Protein AF-A0A4W5Q4X0-F1 (afdb_monomer)

Foldseek 3Di:
DDDPVNVVVVVVVVVVVVVVVVVVVVVVVVVVVVVVVVVVVVLVVVLVVLVVLLVVLVVVLVCLCVPPPPDPVSVVVSVVSVVVSVVSVVVSQVSCVVDDVVVNCVVVVVVVVVVPDPPPPPPPDD

Structure (mmCIF, N/CA/C/O backbone):
data_AF-A0A4W5Q4X0-F1
#
_entry.id   AF-A0A4W5Q4X0-F1
#
loop_
_atom_site.group_PDB
_atom_site.id
_atom_site.type_symbol
_atom_site.label_atom_id
_atom_site.label_alt_id
_atom_site.label_comp_id
_atom_site.label_asym_id
_atom_site.label_entity_id
_atom_site.label_seq_id
_atom_site.pdbx_PDB_ins_code
_atom_site.Cartn_x
_atom_site.Cartn_y
_atom_site.Cartn_z
_atom_site.occupancy
_atom_site.B_iso_or_equiv
_atom_site.auth_seq_id
_atom_site.auth_comp_id
_atom_site.auth_asym_id
_atom_site.auth_atom_id
_atom_site.pdbx_PDB_model_num
ATOM 1 N N . MET A 1 1 ? 32.888 12.374 -56.754 1.00 53.81 1 MET A N 1
ATOM 2 C CA . MET A 1 1 ? 32.192 11.071 -56.670 1.00 53.81 1 MET A CA 1
ATOM 3 C C . MET A 1 1 ? 32.543 10.449 -55.333 1.00 53.81 1 MET A C 1
ATOM 5 O O . MET A 1 1 ? 33.706 10.505 -54.965 1.00 53.81 1 MET A O 1
ATOM 9 N N . MET A 1 2 ? 31.562 9.939 -54.591 1.00 59.50 2 MET A N 1
ATOM 10 C CA . MET A 1 2 ? 31.808 9.202 -53.347 1.00 59.50 2 MET A CA 1
ATOM 11 C C . MET A 1 2 ? 32.259 7.781 -53.719 1.00 59.50 2 MET A C 1
ATOM 13 O O . MET A 1 2 ? 31.622 7.159 -54.574 1.00 59.50 2 MET A O 1
ATOM 17 N N . ASN A 1 3 ? 33.366 7.288 -53.158 1.00 84.62 3 ASN A N 1
ATOM 18 C CA . ASN A 1 3 ? 33.915 5.988 -53.547 1.00 84.62 3 ASN A CA 1
ATOM 19 C C . ASN A 1 3 ? 33.068 4.852 -52.948 1.00 84.62 3 ASN A C 1
ATOM 21 O O . ASN A 1 3 ? 32.472 4.991 -51.882 1.00 84.62 3 ASN A O 1
ATOM 25 N N . ARG A 1 4 ? 33.009 3.695 -53.624 1.00 85.31 4 ARG A N 1
ATOM 26 C CA . ARG A 1 4 ? 32.189 2.533 -53.214 1.00 85.31 4 ARG A CA 1
ATOM 27 C C . ARG A 1 4 ? 32.439 2.092 -51.761 1.00 85.31 4 ARG A C 1
ATOM 29 O O . ARG A 1 4 ? 31.497 1.707 -51.076 1.00 85.31 4 ARG A O 1
ATOM 36 N N . GLN A 1 5 ? 33.678 2.213 -51.284 1.00 85.19 5 GLN A N 1
ATOM 37 C CA . GLN A 1 5 ? 34.053 1.928 -49.894 1.00 85.19 5 GLN A CA 1
ATOM 38 C C . GLN A 1 5 ? 33.393 2.881 -48.886 1.00 85.19 5 GLN A C 1
ATOM 40 O O . GLN A 1 5 ? 32.940 2.428 -47.837 1.00 85.19 5 GLN A O 1
ATOM 45 N N . ASP A 1 6 ? 33.267 4.170 -49.209 1.00 89.25 6 ASP A N 1
ATOM 46 C CA . ASP A 1 6 ? 32.620 5.155 -48.333 1.00 89.25 6 ASP A CA 1
ATOM 47 C C . ASP A 1 6 ? 31.119 4.870 -48.196 1.00 89.25 6 ASP A C 1
ATOM 49 O O . ASP A 1 6 ? 30.533 5.023 -47.120 1.00 89.25 6 ASP A O 1
ATOM 53 N N . LEU A 1 7 ? 30.491 4.411 -49.284 1.00 89.25 7 LEU A N 1
ATOM 54 C CA . LEU A 1 7 ? 29.088 4.005 -49.284 1.00 89.25 7 LEU A CA 1
ATOM 55 C C . LEU A 1 7 ? 28.863 2.768 -48.404 1.00 89.25 7 LEU A C 1
ATOM 57 O O . LEU A 1 7 ? 27.914 2.740 -47.620 1.00 89.25 7 LEU A O 1
ATOM 61 N N . ASP A 1 8 ? 29.734 1.764 -48.498 1.00 91.88 8 ASP A N 1
ATOM 62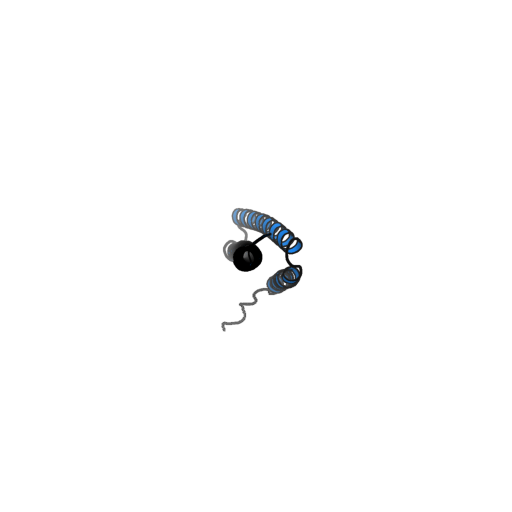 C CA . ASP A 1 8 ? 29.624 0.546 -47.690 1.00 91.88 8 ASP A CA 1
ATOM 63 C C . ASP A 1 8 ? 29.925 0.814 -46.204 1.00 91.88 8 ASP A C 1
ATOM 65 O O . ASP A 1 8 ? 29.171 0.364 -45.337 1.00 91.88 8 ASP A O 1
ATOM 69 N N . ALA A 1 9 ? 30.917 1.657 -45.895 1.00 91.06 9 ALA A N 1
ATOM 70 C CA . ALA A 1 9 ? 31.169 2.127 -44.531 1.00 91.06 9 ALA A CA 1
ATOM 71 C C . ALA A 1 9 ? 29.961 2.889 -43.952 1.00 91.06 9 ALA A C 1
ATOM 73 O O . ALA A 1 9 ? 29.595 2.708 -42.787 1.00 91.06 9 ALA A O 1
ATOM 74 N N . THR A 1 10 ? 29.294 3.707 -44.771 1.00 92.00 10 THR A N 1
ATOM 75 C CA . THR A 1 10 ? 28.079 4.432 -44.370 1.00 92.00 10 THR A CA 1
ATOM 76 C C . THR A 1 10 ? 26.918 3.474 -44.097 1.00 92.00 10 THR A C 1
ATOM 78 O O . THR A 1 10 ? 26.230 3.622 -43.087 1.00 92.00 10 THR A O 1
ATOM 81 N N . LYS A 1 11 ? 26.716 2.449 -44.936 1.00 93.62 11 LYS A N 1
ATOM 82 C CA . LYS A 1 11 ? 25.692 1.413 -44.706 1.00 93.62 11 LYS A CA 1
ATOM 83 C C . LYS A 1 11 ? 25.942 0.644 -43.411 1.00 93.62 11 LYS A C 1
ATOM 85 O O . LYS A 1 11 ? 24.998 0.423 -42.654 1.00 93.62 11 LYS A O 1
ATOM 90 N N . GLN A 1 12 ? 27.193 0.278 -43.132 1.00 94.75 12 GLN A N 1
ATOM 91 C CA . GLN A 1 12 ? 27.548 -0.433 -41.906 1.00 94.75 12 GLN A CA 1
ATOM 92 C C . GLN A 1 12 ? 27.267 0.422 -40.662 1.00 94.75 12 GLN A C 1
ATOM 94 O O . GLN A 1 12 ? 26.615 -0.053 -39.734 1.00 94.75 12 GLN A O 1
ATOM 99 N N . ARG A 1 13 ? 27.662 1.704 -40.674 1.00 95.38 13 ARG A N 1
ATOM 100 C CA . ARG A 1 13 ? 27.367 2.662 -39.589 1.00 95.38 13 ARG A CA 1
ATOM 101 C C . ARG A 1 13 ? 25.869 2.901 -39.396 1.00 95.38 13 ARG A C 1
ATOM 103 O O . ARG A 1 13 ? 25.395 3.042 -38.267 1.00 95.38 13 ARG A O 1
ATOM 110 N N . LEU A 1 14 ? 25.109 2.948 -40.489 1.00 96.06 14 LEU A N 1
ATOM 111 C CA . LEU A 1 14 ? 23.656 3.077 -40.428 1.00 96.06 14 LEU A CA 1
ATOM 112 C C . LEU A 1 14 ? 23.030 1.831 -39.793 1.00 96.06 14 LEU A C 1
ATOM 114 O O . LEU A 1 14 ? 22.158 1.958 -38.937 1.00 96.06 14 LEU A O 1
ATOM 118 N N . SER A 1 15 ? 23.490 0.640 -40.183 1.00 96.50 15 SER A N 1
ATOM 119 C CA . SER A 1 15 ? 23.023 -0.625 -39.611 1.00 96.50 15 SER A CA 1
ATOM 120 C C . SER A 1 15 ? 23.315 -0.709 -38.114 1.00 96.50 15 SER A C 1
ATOM 122 O O . SER A 1 15 ? 22.411 -1.016 -37.341 1.00 96.50 15 SER A O 1
ATOM 124 N N . SER A 1 16 ? 24.536 -0.370 -37.686 1.00 95.44 16 SER A N 1
ATOM 125 C CA . SER A 1 16 ? 24.898 -0.378 -36.264 1.00 95.44 16 SER A CA 1
ATOM 126 C C . SER A 1 16 ? 24.070 0.625 -35.463 1.00 95.44 16 SER A C 1
ATOM 128 O O . SER A 1 16 ? 23.569 0.297 -34.395 1.00 95.44 16 SER A O 1
ATOM 130 N N . THR A 1 17 ? 23.851 1.827 -36.004 1.00 96.12 17 THR A N 1
ATOM 131 C CA . THR A 1 17 ? 23.023 2.846 -35.338 1.00 96.12 17 THR A CA 1
ATOM 132 C C . THR A 1 17 ? 21.573 2.386 -35.192 1.00 96.12 17 THR A C 1
ATOM 134 O O . THR A 1 17 ? 20.979 2.568 -34.133 1.00 96.12 17 THR A O 1
ATOM 137 N N . LYS A 1 18 ? 21.005 1.752 -36.228 1.00 96.50 18 LYS A N 1
ATOM 138 C CA . LYS A 1 18 ? 19.648 1.186 -36.175 1.00 96.50 18 LYS A CA 1
ATOM 139 C C . LYS A 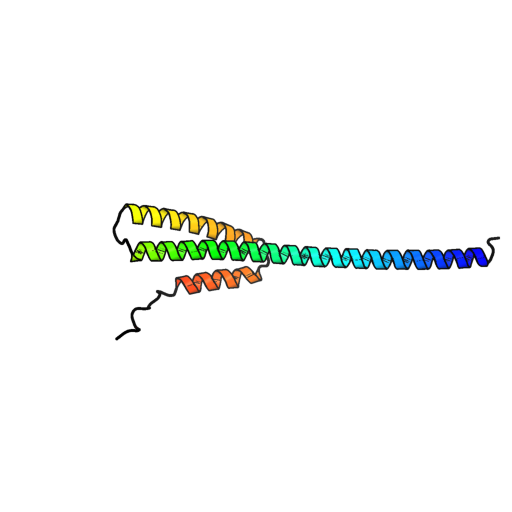1 18 ? 19.527 0.089 -35.123 1.00 96.50 18 LYS A C 1
ATOM 141 O O . LYS A 1 18 ? 18.555 0.086 -34.375 1.00 96.50 18 LYS A O 1
ATOM 146 N N . GLN A 1 19 ? 20.512 -0.802 -35.046 1.00 97.25 19 GLN A N 1
ATOM 147 C CA . GLN A 1 19 ? 20.522 -1.866 -34.049 1.00 97.25 19 GLN A CA 1
ATOM 148 C C . GLN A 1 19 ? 20.597 -1.295 -32.628 1.00 97.25 19 GLN A C 1
ATOM 150 O O . GLN A 1 19 ? 19.765 -1.632 -31.791 1.00 97.25 19 GLN A O 1
ATOM 155 N N . SER A 1 20 ? 21.523 -0.367 -32.367 1.00 96.94 20 SER A N 1
ATOM 156 C CA . SER A 1 20 ? 21.632 0.273 -31.050 1.00 96.94 20 SER A CA 1
ATOM 157 C C . SER A 1 20 ? 20.374 1.059 -30.668 1.00 96.94 20 SER A C 1
ATOM 159 O O . SER A 1 20 ? 20.022 1.122 -29.490 1.00 96.94 20 SER A O 1
ATOM 161 N N . LEU A 1 21 ? 19.681 1.657 -31.643 1.00 97.38 21 LEU A N 1
ATOM 162 C CA . LEU A 1 21 ? 18.397 2.313 -31.406 1.00 97.38 21 LEU A CA 1
ATOM 163 C C . LEU A 1 21 ? 17.322 1.294 -31.003 1.00 97.38 21 LEU A C 1
ATOM 165 O O . LEU A 1 21 ? 16.667 1.482 -29.983 1.00 97.38 21 LEU A O 1
ATOM 169 N N . GLN A 1 22 ? 17.203 0.186 -31.737 1.00 97.44 22 GLN A N 1
ATOM 170 C CA . GLN A 1 22 ? 16.248 -0.883 -31.435 1.00 97.44 22 GLN A CA 1
ATOM 171 C C . GLN A 1 22 ? 16.488 -1.505 -30.049 1.00 97.44 22 GLN A C 1
ATOM 173 O O . GLN A 1 22 ? 15.538 -1.747 -29.304 1.00 97.44 22 GLN A O 1
ATOM 178 N N . GLU A 1 23 ? 17.748 -1.736 -29.677 1.00 97.75 23 GLU A N 1
ATOM 179 C CA . GLU A 1 23 ? 18.122 -2.237 -28.348 1.00 97.75 23 GLU A CA 1
ATOM 180 C C . GLU A 1 23 ? 17.710 -1.254 -27.241 1.00 97.75 23 GLU A C 1
ATOM 182 O O . GLU A 1 23 ? 17.141 -1.659 -26.223 1.00 97.75 23 GLU A O 1
ATOM 187 N N . ARG A 1 24 ? 17.933 0.050 -27.453 1.00 97.62 24 ARG A N 1
ATOM 188 C CA . ARG A 1 24 ? 17.513 1.100 -26.514 1.00 97.62 24 ARG A CA 1
ATOM 189 C C . ARG A 1 24 ? 15.997 1.193 -26.382 1.00 97.62 24 ARG A C 1
ATOM 191 O O . ARG A 1 24 ? 15.504 1.291 -25.259 1.00 97.62 24 ARG A O 1
ATOM 198 N N . ASP A 1 25 ? 15.261 1.114 -27.484 1.00 97.62 25 ASP A N 1
ATOM 199 C CA . ASP A 1 25 ? 13.795 1.127 -27.468 1.00 97.62 25 ASP A CA 1
ATOM 200 C C . ASP A 1 25 ? 13.227 -0.098 -26.736 1.00 97.62 25 ASP A C 1
ATOM 202 O O . ASP A 1 25 ? 12.287 0.021 -25.938 1.00 97.62 25 ASP A O 1
ATOM 206 N N . GLY A 1 26 ? 13.839 -1.269 -26.937 1.00 97.94 26 GLY A N 1
ATOM 207 C CA . GLY A 1 26 ? 13.532 -2.479 -26.177 1.00 97.94 26 GLY A CA 1
ATOM 208 C C . GLY A 1 26 ? 13.781 -2.291 -24.679 1.00 97.94 26 GLY A C 1
ATOM 209 O O . GLY A 1 26 ? 12.909 -2.582 -23.859 1.00 97.94 26 GLY A O 1
ATOM 210 N N . HIS A 1 27 ? 14.929 -1.719 -24.308 1.00 97.81 27 HIS A N 1
ATOM 211 C CA . HIS A 1 27 ? 15.257 -1.444 -22.911 1.00 97.81 27 HIS A CA 1
ATOM 212 C C . HIS A 1 27 ? 14.271 -0.464 -22.256 1.00 97.81 27 HIS A C 1
ATOM 214 O O . HIS A 1 27 ? 13.769 -0.733 -21.164 1.00 97.81 27 HIS A O 1
ATOM 220 N N . LEU A 1 28 ? 13.922 0.633 -22.936 1.00 97.94 28 LEU A N 1
ATOM 221 C CA . LEU A 1 28 ? 12.929 1.597 -22.449 1.00 97.94 28 LEU A CA 1
ATOM 222 C C . LEU A 1 28 ? 11.545 0.963 -22.281 1.00 97.94 28 LEU A C 1
ATOM 224 O O . LEU A 1 28 ? 10.835 1.260 -21.316 1.00 97.94 28 LEU A O 1
ATOM 228 N N . THR A 1 29 ? 11.154 0.078 -23.197 1.00 97.81 29 THR A N 1
ATOM 229 C CA . THR A 1 29 ? 9.890 -0.663 -23.106 1.00 97.81 29 THR A CA 1
ATOM 230 C C . THR A 1 29 ? 9.873 -1.572 -21.879 1.00 97.81 29 THR A C 1
ATOM 232 O O . THR A 1 29 ? 8.902 -1.539 -21.116 1.00 97.81 29 THR A O 1
ATOM 235 N N . ASN A 1 30 ? 10.962 -2.303 -21.636 1.00 97.81 30 ASN A N 1
ATOM 236 C CA . ASN A 1 30 ? 11.111 -3.169 -20.467 1.00 97.81 30 ASN A CA 1
ATOM 237 C C . ASN A 1 30 ? 11.093 -2.363 -19.162 1.00 97.81 30 ASN A C 1
ATOM 239 O O . ASN A 1 30 ? 10.327 -2.690 -18.258 1.00 97.81 30 ASN A O 1
ATOM 243 N N . MET A 1 31 ? 11.843 -1.257 -19.081 1.00 97.88 31 MET A N 1
ATOM 244 C CA . MET A 1 31 ? 11.823 -0.369 -17.910 1.00 97.88 31 MET A CA 1
ATOM 245 C C . MET A 1 31 ? 10.416 0.155 -17.608 1.00 97.88 31 MET A C 1
ATOM 247 O O . MET A 1 31 ? 9.991 0.184 -16.455 1.00 97.88 31 MET A O 1
ATOM 251 N N . ARG A 1 32 ? 9.658 0.547 -18.640 1.00 97.38 32 ARG A N 1
ATOM 252 C CA . ARG A 1 32 ? 8.270 1.006 -18.477 1.00 97.38 32 ARG A CA 1
ATOM 253 C C . ARG A 1 32 ? 7.349 -0.099 -17.964 1.00 97.38 32 ARG A C 1
ATOM 255 O O . ARG A 1 32 ? 6.448 0.192 -17.180 1.00 97.38 32 ARG A O 1
ATOM 262 N N . GLN A 1 33 ? 7.522 -1.334 -18.433 1.00 96.88 33 GLN A N 1
ATOM 263 C CA . GLN A 1 33 ? 6.744 -2.481 -17.959 1.00 96.88 33 GLN A CA 1
ATOM 264 C C . GLN A 1 33 ? 7.063 -2.804 -16.499 1.00 96.88 33 GLN A C 1
ATOM 266 O O . GLN A 1 33 ? 6.139 -2.918 -15.696 1.00 96.88 33 GLN A O 1
ATOM 271 N N . GLU A 1 34 ? 8.347 -2.867 -16.152 1.00 97.62 34 GLU A N 1
ATOM 272 C CA . GLU A 1 34 ? 8.787 -3.160 -14.790 1.00 97.62 34 GLU A CA 1
ATOM 273 C C . GLU A 1 34 ? 8.314 -2.084 -13.810 1.00 97.62 34 GLU A C 1
ATOM 275 O O . GLU A 1 34 ? 7.725 -2.397 -12.780 1.00 97.62 34 GLU A O 1
ATOM 280 N N . HIS A 1 35 ? 8.435 -0.806 -14.175 1.00 95.75 35 HIS A N 1
ATOM 281 C CA . HIS A 1 35 ? 7.943 0.287 -13.341 1.00 95.75 35 HIS A CA 1
ATOM 282 C C . HIS A 1 35 ? 6.427 0.196 -13.091 1.00 95.75 35 HIS A C 1
ATOM 284 O O . HIS A 1 35 ? 5.959 0.434 -11.979 1.00 95.75 35 HIS A O 1
ATOM 290 N N . ARG A 1 36 ? 5.631 -0.203 -14.098 1.00 94.38 36 ARG A N 1
ATOM 291 C CA . ARG A 1 36 ? 4.189 -0.447 -13.902 1.00 94.38 36 ARG A CA 1
ATOM 292 C C . ARG A 1 36 ? 3.924 -1.607 -12.945 1.00 94.38 36 ARG A C 1
ATOM 294 O O . ARG A 1 36 ? 3.009 -1.512 -12.130 1.00 94.38 36 ARG A O 1
ATOM 301 N N . LYS A 1 37 ? 4.704 -2.683 -13.039 1.00 93.75 37 LYS A N 1
ATOM 302 C CA . LYS A 1 37 ? 4.591 -3.841 -12.147 1.00 93.75 37 LYS A CA 1
ATOM 303 C C . LYS A 1 37 ? 4.922 -3.459 -10.702 1.00 93.75 37 LYS A C 1
ATOM 305 O O . LYS A 1 37 ? 4.122 -3.731 -9.814 1.00 93.75 37 LYS A O 1
ATOM 310 N N . GLN A 1 38 ? 6.020 -2.741 -10.488 1.00 93.94 38 GLN A N 1
ATOM 311 C CA . GLN A 1 38 ? 6.420 -2.248 -9.168 1.00 93.94 38 GLN A CA 1
ATOM 312 C C . GLN A 1 38 ? 5.357 -1.334 -8.549 1.00 93.94 38 GLN A C 1
ATOM 314 O O . GLN A 1 38 ? 5.013 -1.488 -7.380 1.00 93.94 38 GLN A O 1
ATOM 319 N N . LEU A 1 39 ? 4.775 -0.420 -9.335 1.00 89.56 39 LEU A N 1
ATOM 320 C CA . LEU A 1 39 ? 3.669 0.417 -8.861 1.00 89.56 39 LEU A CA 1
ATOM 321 C C . LEU A 1 39 ? 2.467 -0.421 -8.416 1.00 89.56 39 LEU A C 1
ATOM 323 O O . LEU A 1 39 ? 1.876 -0.131 -7.376 1.00 89.56 39 LEU A O 1
ATOM 327 N N . LYS A 1 40 ? 2.120 -1.472 -9.167 1.00 87.19 40 LYS A N 1
ATOM 328 C CA . LYS A 1 40 ? 1.039 -2.386 -8.792 1.00 87.19 40 LYS A CA 1
ATOM 329 C C . LYS A 1 40 ? 1.341 -3.108 -7.476 1.00 87.19 40 LYS A C 1
ATOM 331 O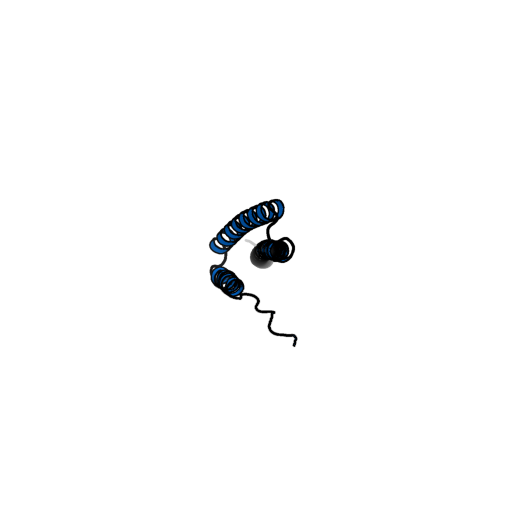 O . LYS A 1 40 ? 0.493 -3.118 -6.590 1.00 87.19 40 LYS A O 1
ATOM 336 N N . GLU A 1 41 ? 2.549 -3.642 -7.315 1.00 88.19 41 GLU A N 1
ATOM 337 C CA . GLU A 1 41 ? 2.969 -4.331 -6.088 1.00 88.19 41 GLU A CA 1
ATOM 338 C C . GLU A 1 41 ? 2.938 -3.403 -4.865 1.00 88.19 41 GLU A C 1
ATOM 340 O O . GLU A 1 41 ? 2.395 -3.770 -3.822 1.00 88.19 41 GLU A O 1
ATOM 345 N N . ILE A 1 42 ? 3.437 -2.169 -4.996 1.00 88.94 42 ILE A N 1
ATOM 346 C CA . ILE A 1 42 ? 3.401 -1.168 -3.919 1.00 88.94 42 ILE A CA 1
ATOM 347 C C . ILE A 1 42 ? 1.957 -0.859 -3.505 1.00 88.94 42 ILE A C 1
ATOM 349 O O . ILE A 1 42 ? 1.657 -0.779 -2.310 1.00 88.94 42 ILE A O 1
ATOM 353 N N . LEU A 1 43 ? 1.052 -0.692 -4.473 1.00 84.31 43 LEU A N 1
ATOM 354 C CA . LEU A 1 43 ? -0.361 -0.436 -4.193 1.00 84.31 43 LEU A CA 1
ATOM 355 C C . LEU A 1 43 ? -1.021 -1.622 -3.482 1.00 84.31 43 LEU A C 1
ATOM 357 O O . LEU A 1 43 ? -1.717 -1.422 -2.485 1.00 84.31 43 LEU A O 1
ATOM 361 N N . GLU A 1 44 ? -0.754 -2.849 -3.929 1.00 83.38 44 GLU A N 1
ATOM 362 C CA . GLU A 1 44 ? -1.252 -4.063 -3.277 1.00 83.38 44 GLU A CA 1
ATOM 363 C C . GLU A 1 44 ? -0.724 -4.202 -1.843 1.00 83.38 44 GLU A C 1
ATOM 365 O O . GLU A 1 44 ? -1.483 -4.527 -0.927 1.00 83.38 44 GLU A O 1
ATOM 370 N N . MET A 1 45 ? 0.561 -3.921 -1.609 1.00 87.19 45 MET A N 1
ATOM 371 C CA . MET A 1 45 ? 1.148 -3.939 -0.265 1.00 87.19 45 MET A CA 1
ATOM 372 C C . MET A 1 45 ? 0.508 -2.892 0.646 1.00 87.19 45 MET A C 1
ATOM 374 O O . MET A 1 45 ? 0.171 -3.197 1.791 1.00 87.19 45 MET A O 1
ATOM 378 N N . LYS A 1 46 ? 0.281 -1.678 0.137 1.00 86.50 46 LYS A N 1
ATOM 379 C CA . LYS A 1 46 ? -0.394 -0.608 0.881 1.00 86.50 46 LYS A CA 1
ATOM 380 C C . LYS A 1 46 ? -1.817 -1.009 1.275 1.00 86.50 46 LYS A C 1
ATOM 382 O O . LYS A 1 46 ? -2.223 -0.796 2.417 1.00 86.50 46 LYS A O 1
ATOM 387 N N . GLN A 1 47 ? -2.551 -1.629 0.353 1.00 83.38 47 GLN A N 1
ATOM 388 C CA . GLN A 1 47 ? -3.894 -2.136 0.6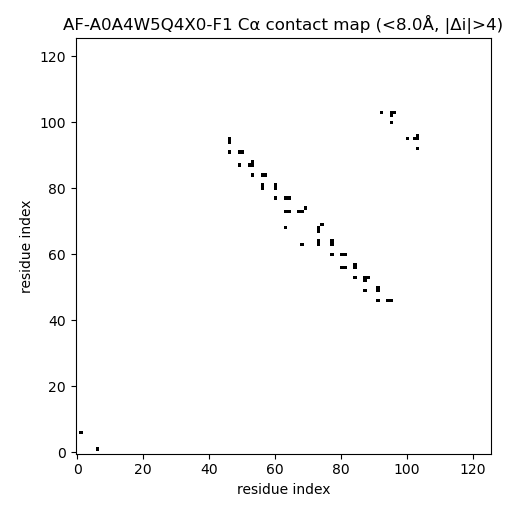14 1.00 83.38 47 GLN A CA 1
ATOM 389 C C . GLN A 1 47 ? -3.874 -3.230 1.688 1.00 83.38 47 GLN A C 1
ATOM 391 O O . GLN A 1 47 ? -4.634 -3.155 2.651 1.00 83.38 47 GLN A O 1
ATOM 396 N N . LYS A 1 48 ? -2.971 -4.212 1.572 1.00 81.31 48 LYS A N 1
ATOM 397 C CA . LYS A 1 48 ? -2.799 -5.283 2.568 1.00 81.31 48 LYS A CA 1
ATOM 398 C C . LYS A 1 48 ? -2.443 -4.740 3.952 1.00 81.31 48 LYS A C 1
ATOM 400 O O . LYS A 1 48 ? -3.004 -5.204 4.940 1.00 81.31 48 LYS A O 1
ATOM 405 N N . ALA A 1 49 ? -1.568 -3.740 4.034 1.00 85.88 49 ALA A N 1
ATOM 406 C CA . ALA A 1 49 ? -1.205 -3.109 5.301 1.00 85.88 49 ALA A CA 1
ATOM 407 C C . ALA A 1 49 ? -2.405 -2.412 5.967 1.00 85.88 49 ALA A C 1
ATOM 409 O O . ALA A 1 49 ? -2.626 -2.577 7.166 1.00 85.88 49 ALA A O 1
ATOM 410 N N . LEU A 1 50 ? -3.223 -1.688 5.193 1.00 85.81 50 LEU A N 1
ATOM 411 C CA . LEU A 1 50 ? -4.457 -1.081 5.704 1.00 85.81 50 LEU A CA 1
ATOM 412 C C . LEU A 1 50 ? -5.457 -2.128 6.198 1.00 85.81 50 LEU A C 1
ATOM 414 O O . LEU A 1 50 ? -6.060 -1.953 7.253 1.00 85.81 50 LEU A O 1
ATOM 418 N N . LEU A 1 51 ? -5.617 -3.220 5.451 1.00 84.06 51 LEU A N 1
ATOM 419 C CA . LEU A 1 51 ? -6.488 -4.331 5.829 1.00 84.06 51 LEU A CA 1
ATOM 420 C C . LEU A 1 51 ? -6.049 -4.977 7.145 1.00 84.06 51 LEU A C 1
ATOM 422 O O . LEU A 1 51 ? -6.877 -5.181 8.033 1.00 84.06 51 LEU A O 1
ATOM 426 N N . ALA A 1 52 ? -4.750 -5.239 7.295 1.00 84.50 52 ALA A N 1
ATOM 427 C CA . ALA A 1 52 ? -4.182 -5.781 8.523 1.00 84.50 52 ALA A CA 1
ATOM 428 C C . ALA A 1 52 ? -4.423 -4.843 9.716 1.00 84.50 52 ALA A C 1
ATOM 430 O O . ALA A 1 52 ? -4.886 -5.294 10.761 1.00 84.50 52 ALA A O 1
ATOM 431 N N . ALA A 1 53 ? -4.202 -3.536 9.541 1.00 85.81 53 ALA A N 1
ATOM 432 C CA . ALA A 1 53 ? -4.452 -2.547 10.586 1.00 85.81 53 ALA A CA 1
ATOM 433 C C . ALA A 1 53 ? -5.932 -2.504 11.005 1.00 85.81 53 ALA A C 1
ATOM 435 O O . ALA A 1 53 ? -6.224 -2.451 12.195 1.00 85.81 53 ALA A O 1
ATOM 436 N N . ILE A 1 54 ? -6.871 -2.565 10.052 1.00 85.19 54 ILE A N 1
ATOM 437 C CA . ILE A 1 54 ? -8.313 -2.650 10.344 1.00 85.19 54 ILE A CA 1
ATOM 438 C C . ILE A 1 54 ? -8.624 -3.929 11.132 1.00 85.19 54 ILE A C 1
ATOM 440 O O . ILE A 1 54 ? -9.280 -3.857 12.169 1.00 85.19 54 ILE A O 1
ATOM 444 N N . SER A 1 55 ? -8.113 -5.078 10.679 1.00 83.50 55 SER A N 1
ATOM 445 C CA . SER A 1 55 ? -8.337 -6.374 11.329 1.00 83.50 55 SER A CA 1
ATOM 446 C C . SER A 1 55 ? -7.798 -6.415 12.759 1.00 83.50 55 SER A C 1
ATOM 448 O O . SER A 1 55 ? -8.434 -6.987 13.639 1.00 83.50 55 SER A O 1
ATOM 450 N N . GLU A 1 56 ? -6.640 -5.804 13.011 1.00 84.44 56 GLU A N 1
ATOM 451 C CA . GLU A 1 56 ? -6.074 -5.674 14.355 1.00 84.44 56 GLU A CA 1
ATOM 452 C C . GLU A 1 56 ? -7.001 -4.852 15.265 1.00 84.44 56 GLU A C 1
ATOM 454 O O . GLU A 1 56 ? -7.236 -5.214 16.417 1.00 84.44 56 GLU A O 1
ATOM 459 N N . LYS A 1 57 ? -7.590 -3.765 14.744 1.00 86.88 57 LYS A N 1
ATOM 460 C CA . LYS A 1 57 ? -8.547 -2.948 15.504 1.00 86.88 57 LYS A CA 1
ATOM 461 C C . LYS A 1 57 ? -9.829 -3.721 15.809 1.00 86.88 57 LYS A C 1
ATOM 463 O O . LYS A 1 57 ? -10.318 -3.616 16.931 1.00 86.88 57 LYS A O 1
ATOM 468 N N . ASP A 1 58 ? -10.337 -4.519 14.870 1.00 85.06 58 ASP A N 1
ATOM 469 C CA . ASP A 1 58 ? -11.495 -5.392 15.109 1.00 85.06 58 ASP A CA 1
ATOM 470 C C . ASP A 1 58 ? -11.200 -6.455 16.182 1.00 85.06 58 ASP A C 1
ATOM 472 O O . ASP A 1 58 ? -12.007 -6.641 17.094 1.00 85.06 58 ASP A O 1
ATOM 476 N N . ALA A 1 59 ? -10.020 -7.084 16.147 1.00 85.75 59 ALA A N 1
ATOM 477 C CA . ALA A 1 59 ? -9.597 -8.039 17.173 1.00 85.75 59 ALA A CA 1
ATOM 478 C C . ALA A 1 59 ? -9.496 -7.388 18.565 1.00 85.75 59 ALA A C 1
ATOM 480 O O . ALA A 1 59 ? -9.975 -7.952 19.550 1.00 85.75 59 ALA A O 1
ATOM 481 N N . ASN A 1 60 ? -8.938 -6.176 18.648 1.00 88.69 60 ASN A N 1
ATOM 482 C CA . ASN A 1 60 ? -8.828 -5.437 19.908 1.00 88.69 60 ASN A CA 1
ATOM 483 C C . ASN A 1 60 ? -10.199 -5.030 20.460 1.00 88.69 60 ASN A C 1
ATOM 485 O O . ASN A 1 60 ? -10.430 -5.144 21.662 1.00 88.69 60 ASN A O 1
ATOM 489 N N . ILE A 1 61 ? -11.121 -4.586 19.596 1.00 88.00 61 ILE A N 1
ATOM 490 C CA . ILE A 1 61 ? -12.504 -4.285 19.991 1.00 88.00 61 ILE A CA 1
ATOM 491 C C . ILE A 1 61 ? -13.161 -5.537 20.574 1.00 88.00 61 ILE A C 1
ATOM 493 O O . ILE A 1 61 ? -13.669 -5.478 21.692 1.00 88.00 61 ILE A O 1
ATOM 497 N N . ALA A 1 62 ? -13.094 -6.667 19.865 1.00 87.69 62 ALA A N 1
ATOM 498 C CA . ALA A 1 62 ? -13.680 -7.923 20.323 1.00 87.69 62 ALA A CA 1
ATOM 499 C C . ALA A 1 62 ? -13.090 -8.364 21.672 1.00 87.69 62 ALA A C 1
ATOM 501 O O . ALA A 1 62 ? -13.823 -8.729 22.589 1.00 87.69 62 ALA A O 1
ATOM 502 N N . LEU A 1 63 ? -11.769 -8.267 21.835 1.00 88.69 63 LEU A N 1
ATOM 503 C CA . LEU A 1 63 ? -11.101 -8.620 23.084 1.00 88.69 63 LEU A CA 1
ATOM 504 C C . LEU A 1 63 ? -11.535 -7.721 24.248 1.00 88.69 63 LEU A C 1
ATOM 506 O O . LEU A 1 63 ? -11.778 -8.226 25.344 1.00 88.69 63 LEU A O 1
ATOM 510 N N . LEU A 1 64 ? -11.656 -6.407 24.044 1.00 88.00 64 LEU A N 1
ATOM 511 C CA . LEU A 1 64 ? -12.102 -5.471 25.083 1.00 88.00 64 LEU A CA 1
ATOM 512 C C . LEU A 1 64 ? -13.570 -5.690 25.464 1.00 88.00 64 LEU A C 1
ATOM 514 O O . LEU A 1 64 ? -13.911 -5.653 26.649 1.00 88.00 64 LEU A O 1
ATOM 518 N N . GLU A 1 65 ? -14.423 -5.955 24.474 1.00 86.69 65 GLU A N 1
ATOM 519 C CA . GLU A 1 65 ? -15.840 -6.261 24.680 1.00 86.69 65 GLU A CA 1
ATOM 520 C C . GLU A 1 65 ? -16.024 -7.578 25.464 1.00 86.69 65 GLU A C 1
ATOM 522 O O . GLU A 1 65 ? -16.895 -7.648 26.333 1.00 86.69 65 GLU A O 1
ATOM 527 N N . LEU A 1 66 ? -15.157 -8.578 25.250 1.00 85.88 66 LEU A N 1
ATOM 528 C CA . LEU A 1 66 ? -15.173 -9.856 25.978 1.00 85.88 66 LEU A CA 1
ATOM 529 C C . LEU A 1 66 ? -14.539 -9.781 27.379 1.00 85.88 66 LEU A C 1
ATOM 531 O O . LEU A 1 66 ? -15.055 -10.381 28.320 1.00 85.88 66 LEU A O 1
ATOM 535 N N . SER A 1 67 ? -13.417 -9.072 27.537 1.00 81.56 67 SER A N 1
ATOM 536 C CA . SER A 1 67 ? -12.593 -9.119 28.761 1.00 81.56 67 SER A CA 1
ATOM 537 C C . SER A 1 67 ? -12.940 -8.064 29.816 1.00 81.56 67 SER A C 1
ATOM 539 O O . SER A 1 67 ? -12.619 -8.238 30.994 1.00 81.56 67 SER A O 1
ATOM 541 N N . ALA A 1 68 ? -13.578 -6.956 29.431 1.00 76.25 68 ALA A N 1
ATOM 542 C CA . ALA A 1 68 ? -13.788 -5.811 30.318 1.00 76.25 68 ALA A CA 1
ATOM 543 C C . ALA A 1 68 ? -15.192 -5.195 30.192 1.00 76.25 68 ALA A C 1
ATOM 545 O O . ALA A 1 68 ? -15.379 -3.984 30.361 1.00 76.25 68 ALA A O 1
ATOM 546 N N . SER A 1 69 ? -16.181 -6.059 29.944 1.00 69.69 69 SER A N 1
ATOM 547 C CA . SER A 1 69 ? -17.597 -5.701 29.841 1.00 69.69 69 SER A CA 1
ATOM 548 C C . SER A 1 69 ? -18.046 -4.797 31.000 1.00 69.69 69 SER A C 1
ATOM 550 O O . SER A 1 69 ? -17.880 -5.122 32.176 1.00 69.69 69 SER A O 1
ATOM 552 N N . GLY A 1 70 ? -18.583 -3.623 30.658 1.00 66.12 70 GLY A N 1
ATOM 553 C CA . GLY A 1 70 ? -19.211 -2.694 31.603 1.00 66.12 70 GLY A CA 1
ATOM 554 C C . GLY A 1 70 ? -18.302 -1.644 32.257 1.00 66.12 70 GLY A C 1
ATOM 555 O O . GLY A 1 70 ? -18.811 -0.770 32.957 1.00 66.12 70 GLY A O 1
ATOM 556 N N . LYS A 1 71 ? -16.980 -1.647 32.024 1.00 83.00 71 LYS A N 1
ATOM 557 C CA . LYS A 1 71 ? -16.093 -0.588 32.548 1.00 83.00 71 LYS A CA 1
ATOM 558 C C . LYS A 1 71 ? -16.150 0.662 31.660 1.00 83.00 71 LYS A C 1
ATOM 560 O O . LYS A 1 71 ? -15.875 0.587 30.466 1.00 83.00 71 LYS A O 1
ATOM 565 N N . LYS A 1 72 ? -16.409 1.839 32.248 1.00 81.50 72 LYS A N 1
ATOM 566 C CA . LYS A 1 72 ? -16.473 3.126 31.517 1.00 81.50 72 LYS A CA 1
ATOM 567 C C . LYS A 1 72 ? -15.217 3.402 30.674 1.00 81.50 72 LYS A C 1
ATOM 569 O O . LYS A 1 72 ? -15.326 3.755 29.506 1.00 81.50 72 LYS A O 1
ATOM 574 N N . LYS A 1 73 ? -14.029 3.150 31.235 1.00 79.75 73 LYS A N 1
ATOM 575 C CA . LYS A 1 73 ? -12.743 3.305 30.531 1.00 79.75 73 LYS A CA 1
ATOM 576 C C . LYS A 1 73 ? -12.630 2.384 29.305 1.00 79.75 73 LYS A C 1
ATOM 578 O O . LYS A 1 73 ? -12.167 2.814 28.257 1.00 79.75 73 LYS A O 1
ATOM 583 N N . THR A 1 74 ? -13.113 1.146 29.415 1.00 84.94 74 THR A N 1
ATOM 584 C CA . THR A 1 74 ? -13.153 0.181 28.305 1.00 84.94 74 THR A CA 1
ATOM 585 C C . THR A 1 74 ? -14.119 0.629 27.212 1.00 84.94 74 THR A C 1
ATOM 587 O O . THR A 1 74 ? -13.801 0.514 26.034 1.00 84.94 74 THR A O 1
ATOM 590 N N . GLN A 1 75 ? -15.275 1.191 27.572 1.00 86.81 75 GLN A N 1
ATOM 591 C CA . GLN A 1 75 ? -16.218 1.734 26.590 1.00 86.81 75 GLN A CA 1
ATOM 592 C C . GLN A 1 75 ? -15.629 2.926 25.822 1.00 86.81 75 GLN A C 1
ATOM 594 O O . GLN A 1 75 ? -15.790 3.009 24.606 1.00 86.81 75 GLN A O 1
ATOM 599 N N . GLU A 1 76 ? -14.919 3.827 26.506 1.00 89.31 76 GLU A N 1
ATOM 600 C CA . GLU A 1 76 ? -14.224 4.956 25.872 1.00 89.31 76 GLU A CA 1
ATOM 601 C C . GLU A 1 76 ? -13.137 4.478 24.894 1.00 89.31 76 GLU A C 1
ATOM 603 O O . GLU A 1 76 ? -13.040 4.992 23.777 1.00 89.31 76 GLU A O 1
ATOM 608 N N . GLU A 1 77 ? -12.377 3.449 25.271 1.00 89.62 77 GLU A N 1
ATOM 609 C CA . GLU A 1 77 ? -11.348 2.839 24.424 1.00 89.62 77 GLU A CA 1
ATOM 610 C C . GLU A 1 77 ? -11.946 2.138 23.194 1.00 89.62 77 GLU A C 1
ATOM 612 O O . GLU A 1 77 ? -11.502 2.367 22.068 1.00 89.62 77 GLU A O 1
ATOM 617 N N . VAL A 1 78 ? -13.026 1.372 23.370 1.00 88.75 78 VAL A N 1
ATOM 618 C CA . VAL A 1 78 ? -13.766 0.746 22.262 1.00 88.75 78 VAL A CA 1
ATOM 619 C C . VAL A 1 78 ? -14.305 1.799 21.290 1.00 88.75 78 VAL A C 1
ATOM 621 O O . VAL A 1 78 ? -14.208 1.628 20.073 1.00 88.75 78 VAL A O 1
ATOM 624 N N . LEU A 1 79 ? -14.844 2.915 21.791 1.00 90.12 79 LEU A N 1
ATOM 625 C CA . LEU A 1 79 ? -15.314 4.016 20.944 1.00 90.12 79 LEU A C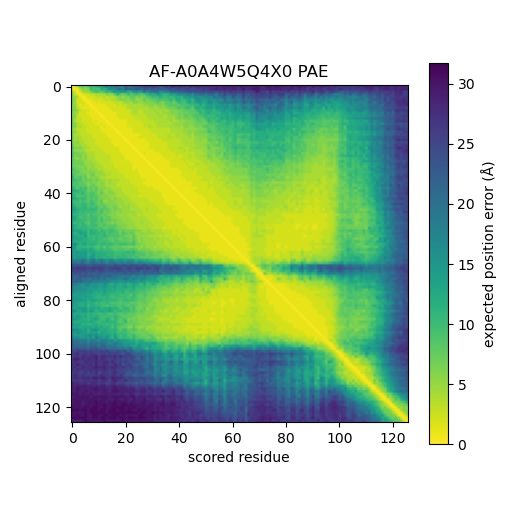A 1
ATOM 626 C C . LEU A 1 79 ? -14.169 4.676 20.164 1.00 90.12 79 LEU A C 1
ATOM 628 O O . LEU A 1 79 ? -14.344 5.011 18.990 1.00 90.12 79 LEU A O 1
ATOM 632 N N . ALA A 1 80 ? -13.000 4.854 20.785 1.00 91.94 80 ALA A N 1
ATOM 633 C CA . ALA A 1 80 ? -11.818 5.379 20.107 1.00 91.94 80 ALA A CA 1
ATOM 634 C C . ALA A 1 80 ? -11.345 4.438 18.985 1.00 91.94 80 ALA A C 1
ATOM 636 O O . ALA A 1 80 ? -11.121 4.891 17.860 1.00 91.94 80 ALA A O 1
ATOM 637 N N . LEU A 1 81 ? -11.281 3.131 19.255 1.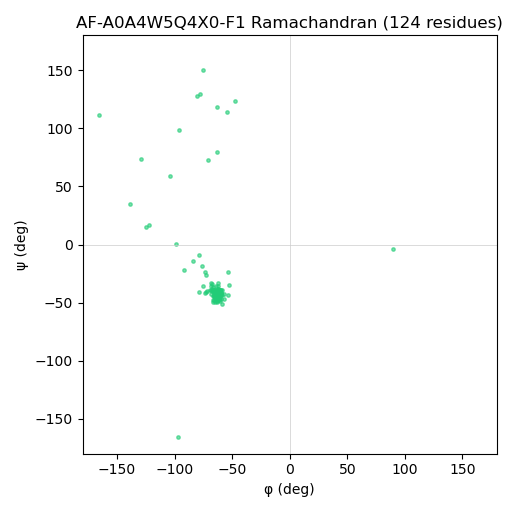00 89.44 81 LEU A N 1
ATOM 638 C CA . LEU A 1 81 ? -10.901 2.115 18.269 1.00 89.44 81 LEU A CA 1
ATOM 639 C C . LEU A 1 81 ? -11.888 2.044 17.096 1.00 89.44 81 LEU A C 1
ATOM 641 O O . LEU A 1 81 ? -11.456 1.958 15.947 1.00 89.44 81 LEU A O 1
ATOM 645 N N . LYS A 1 82 ? -13.199 2.148 17.355 1.00 89.44 82 LYS A N 1
ATOM 646 C CA . LYS A 1 82 ? -14.232 2.189 16.302 1.00 89.44 82 LYS A CA 1
ATOM 647 C C . LYS A 1 82 ? -14.048 3.396 15.376 1.00 89.44 82 LYS A C 1
ATOM 649 O O . LYS A 1 82 ? -14.040 3.230 14.160 1.00 89.44 82 LYS A O 1
ATOM 654 N N . ARG A 1 83 ? -13.797 4.588 15.931 1.00 93.50 83 ARG A N 1
ATOM 655 C CA . ARG A 1 83 ? -13.533 5.800 15.130 1.00 93.50 83 ARG A CA 1
ATOM 656 C C . ARG A 1 83 ? -12.282 5.669 14.268 1.00 93.50 83 ARG A C 1
ATOM 658 O O . ARG A 1 83 ? -12.289 6.090 13.113 1.00 93.50 83 ARG A O 1
ATOM 665 N N . GLU A 1 84 ? -11.210 5.107 14.818 1.00 90.75 84 GLU A N 1
ATOM 666 C CA . GLU A 1 84 ? -9.971 4.924 14.062 1.00 90.75 84 GLU A CA 1
ATOM 667 C C . GLU A 1 84 ? -10.137 3.879 12.953 1.00 90.75 84 GLU A C 1
ATOM 669 O O . GLU A 1 84 ? -9.709 4.101 11.819 1.00 90.75 84 GLU A O 1
ATOM 674 N N . LYS A 1 85 ? -10.869 2.793 13.226 1.00 87.69 85 LYS A N 1
ATOM 675 C CA . LYS A 1 85 ? -11.260 1.823 12.202 1.00 87.69 85 LYS A CA 1
ATOM 676 C C . LYS A 1 85 ? -12.032 2.478 11.058 1.00 87.69 85 LYS A C 1
ATOM 678 O O . LYS A 1 85 ? -11.716 2.234 9.895 1.00 87.69 85 LYS A O 1
ATOM 683 N N . ASP A 1 86 ? -13.015 3.323 11.364 1.00 85.62 86 ASP A N 1
ATOM 684 C CA . ASP A 1 86 ? -13.833 3.987 10.343 1.00 85.62 86 ASP A CA 1
ATOM 685 C C . ASP A 1 86 ? -13.001 4.902 9.435 1.00 85.62 86 ASP A C 1
ATOM 687 O O . ASP A 1 86 ? -13.245 4.969 8.224 1.00 85.62 86 ASP A O 1
ATOM 691 N N . ARG A 1 87 ? -11.979 5.564 9.994 1.00 92.19 87 ARG A N 1
ATOM 692 C CA . ARG A 1 87 ? -11.006 6.361 9.231 1.00 92.19 87 ARG A CA 1
ATOM 693 C C . ARG A 1 87 ? -10.169 5.489 8.301 1.00 92.19 87 ARG A C 1
ATOM 695 O O . ARG A 1 87 ? -10.091 5.786 7.107 1.00 92.19 87 ARG A O 1
ATOM 702 N N . LEU A 1 88 ? -9.595 4.400 8.812 1.00 86.88 88 LEU A N 1
ATOM 703 C CA . LEU A 1 88 ? -8.814 3.452 8.008 1.00 86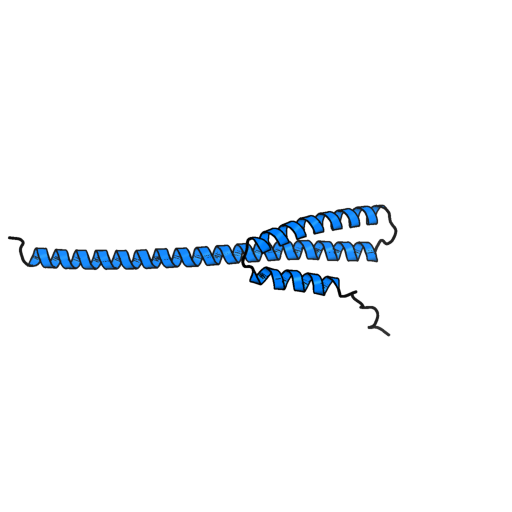.88 88 LEU A CA 1
ATOM 704 C C . LEU A 1 88 ? -9.670 2.816 6.904 1.00 86.88 88 LEU A C 1
ATOM 706 O O . LEU A 1 88 ? -9.231 2.687 5.761 1.00 86.88 88 LEU A O 1
ATOM 710 N N . MET A 1 89 ? -10.930 2.498 7.202 1.00 85.94 89 MET A N 1
ATOM 711 C CA . MET A 1 89 ? -11.874 1.963 6.226 1.00 85.94 89 MET A CA 1
ATOM 712 C C . MET A 1 89 ? -12.210 2.985 5.135 1.00 85.94 89 MET A C 1
ATOM 714 O O . MET A 1 89 ? -12.305 2.622 3.962 1.00 85.94 89 MET A O 1
ATOM 718 N N . HIS A 1 90 ? -12.358 4.267 5.481 1.00 87.06 90 HIS A N 1
ATOM 719 C CA . HIS A 1 90 ? -12.510 5.326 4.481 1.00 87.06 90 HIS A CA 1
ATOM 720 C C . HIS A 1 90 ? -11.275 5.445 3.584 1.00 87.06 90 HIS A C 1
ATOM 722 O O . HIS A 1 90 ? -11.427 5.562 2.368 1.00 87.06 90 HIS A O 1
ATOM 728 N N . GLN A 1 91 ? -10.067 5.373 4.150 1.00 86.88 91 GLN A N 1
ATOM 729 C CA . GLN A 1 91 ? -8.826 5.395 3.371 1.00 86.88 91 GLN A CA 1
ATOM 730 C C . GLN A 1 91 ? -8.729 4.201 2.417 1.00 86.88 91 GLN A C 1
ATOM 732 O O . GLN A 1 91 ? -8.407 4.380 1.242 1.00 86.88 91 GLN A O 1
ATOM 737 N N . LEU A 1 92 ? -9.058 3.001 2.895 1.00 83.88 92 LEU A N 1
ATOM 738 C CA . LEU A 1 92 ? -9.085 1.790 2.082 1.00 83.88 92 LEU A CA 1
ATOM 739 C C . LEU A 1 92 ? -10.096 1.917 0.935 1.00 83.88 92 LEU A C 1
ATOM 741 O O . LEU A 1 92 ? -9.743 1.687 -0.218 1.00 83.88 92 LEU A O 1
ATOM 745 N N . LYS A 1 93 ? -11.329 2.355 1.225 1.00 80.94 93 LYS A N 1
ATOM 746 C CA . LYS A 1 93 ? -12.377 2.570 0.212 1.00 80.94 93 LYS A CA 1
ATOM 747 C C . LYS A 1 93 ? -11.955 3.589 -0.847 1.00 80.94 93 LYS A C 1
ATOM 749 O O . LYS A 1 93 ? -12.264 3.396 -2.020 1.00 80.94 93 LYS A O 1
ATOM 754 N N . GLN A 1 94 ? -11.257 4.656 -0.458 1.00 83.19 94 GLN A N 1
ATOM 755 C CA . GLN A 1 94 ? -10.728 5.637 -1.409 1.00 83.19 94 GLN A CA 1
ATOM 756 C C . GLN A 1 94 ? -9.645 5.029 -2.304 1.00 83.19 94 GLN A C 1
ATOM 758 O O . GLN A 1 94 ? -9.757 5.130 -3.522 1.00 83.19 94 GLN A O 1
ATOM 763 N N . GLN A 1 95 ? -8.656 4.340 -1.726 1.00 76.38 95 GLN A N 1
ATOM 764 C CA . GLN A 1 95 ? -7.566 3.717 -2.491 1.00 76.38 95 GLN A CA 1
ATOM 765 C C . GLN A 1 95 ? -8.077 2.680 -3.491 1.00 76.38 95 GLN A C 1
ATOM 767 O O . GLN A 1 95 ? -7.630 2.639 -4.635 1.00 76.38 95 GLN A O 1
ATOM 772 N N . VAL A 1 96 ? -9.065 1.899 -3.070 1.00 71.44 96 VAL A N 1
ATOM 773 C CA . VAL A 1 96 ? -9.719 0.867 -3.870 1.00 71.44 96 VAL A CA 1
ATOM 774 C C . VAL A 1 96 ? -10.548 1.466 -5.017 1.00 71.44 96 VAL A C 1
ATOM 776 O O . VAL A 1 96 ? -10.524 0.932 -6.120 1.00 71.44 96 VAL A O 1
ATOM 779 N N . ARG A 1 97 ? -11.204 2.622 -4.822 1.00 69.94 97 ARG A N 1
ATOM 780 C CA . ARG A 1 97 ? -11.892 3.356 -5.909 1.00 69.94 97 ARG A CA 1
ATOM 781 C C . ARG A 1 97 ? -10.935 3.964 -6.932 1.00 69.94 97 ARG A C 1
ATOM 783 O O . ARG A 1 97 ? -11.304 4.090 -8.095 1.00 69.94 97 ARG A O 1
ATOM 790 N N . THR A 1 98 ? -9.751 4.387 -6.494 1.00 71.69 98 THR A N 1
ATOM 791 C CA . THR A 1 98 ? -8.723 4.969 -7.371 1.00 71.69 98 THR A CA 1
ATOM 792 C C . THR A 1 98 ? -7.844 3.921 -8.061 1.00 71.69 98 THR A C 1
ATOM 794 O O . THR A 1 98 ? -7.117 4.271 -8.986 1.00 71.69 98 THR A O 1
ATOM 797 N N . GLY A 1 99 ? -7.887 2.663 -7.607 1.00 66.75 99 GLY A N 1
ATOM 798 C CA . GLY A 1 99 ? -7.162 1.525 -8.180 1.00 66.75 99 GLY A CA 1
ATOM 799 C C . GLY A 1 99 ? -8.006 0.675 -9.141 1.00 66.75 99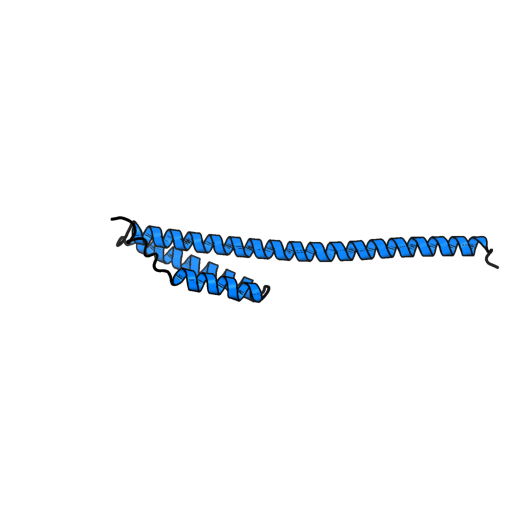 GLY A C 1
ATOM 800 O O . GLY A 1 99 ? -9.082 1.082 -9.584 1.00 66.75 99 GLY A O 1
ATOM 801 N N . ASP A 1 100 ? -7.517 -0.526 -9.466 1.00 60.66 100 ASP A N 1
ATOM 802 C CA . ASP A 1 100 ? -8.214 -1.477 -10.341 1.00 60.66 100 ASP A CA 1
ATOM 803 C C . ASP A 1 100 ? -9.548 -1.929 -9.720 1.00 60.66 100 ASP A C 1
ATOM 805 O O . ASP A 1 100 ? -9.594 -2.583 -8.674 1.00 60.66 100 ASP A O 1
ATOM 809 N N . LYS A 1 101 ? -10.651 -1.626 -10.418 1.00 53.53 101 LYS A N 1
ATOM 810 C CA . LYS A 1 101 ? -12.042 -1.845 -9.975 1.00 53.53 101 LYS A CA 1
ATOM 811 C C . LYS A 1 101 ? -12.360 -3.283 -9.530 1.00 53.53 101 LYS A C 1
ATOM 813 O O . LYS A 1 101 ? -13.272 -3.479 -8.740 1.00 53.53 101 LYS A O 1
ATOM 818 N N . LEU A 1 102 ? -11.608 -4.282 -9.993 1.00 53.19 102 LEU A N 1
ATOM 819 C CA . LEU A 1 102 ? -11.830 -5.697 -9.666 1.00 53.19 102 LEU A CA 1
ATOM 820 C C . LEU A 1 102 ? -11.421 -6.069 -8.226 1.00 53.19 102 LEU A C 1
ATOM 822 O O . LEU A 1 102 ? -11.967 -7.014 -7.664 1.00 53.19 102 LEU A O 1
ATOM 826 N N . GLN A 1 103 ? -10.509 -5.321 -7.591 1.00 53.34 103 GLN A N 1
ATOM 827 C CA . GLN A 1 103 ? -10.163 -5.532 -6.174 1.00 53.34 103 GLN A CA 1
ATOM 828 C C . GLN A 1 103 ? -11.232 -4.976 -5.217 1.00 53.34 103 GLN A C 1
ATOM 830 O O . GLN A 1 103 ? -11.276 -5.370 -4.050 1.00 53.34 103 GLN A O 1
ATOM 835 N N . VAL A 1 104 ? -12.100 -4.082 -5.711 1.00 52.50 104 VAL A N 1
ATOM 836 C CA . VAL A 1 104 ? -13.170 -3.426 -4.945 1.00 52.50 104 VAL A CA 1
ATOM 837 C C . VAL A 1 104 ? -14.180 -4.437 -4.434 1.00 52.50 104 VAL A C 1
ATOM 839 O O . VAL A 1 104 ? -14.476 -4.458 -3.238 1.00 52.50 104 VAL A O 1
ATOM 842 N N . ASP A 1 105 ? -14.654 -5.301 -5.326 1.00 52.84 105 ASP A N 1
ATOM 843 C CA . ASP A 1 105 ? -15.720 -6.241 -5.005 1.00 52.84 105 ASP A CA 1
ATOM 844 C C . ASP A 1 105 ? -15.219 -7.352 -4.088 1.00 52.84 105 ASP A C 1
ATOM 846 O O . ASP A 1 105 ? -15.896 -7.691 -3.125 1.00 52.84 105 ASP A O 1
ATOM 850 N N . LEU A 1 106 ? -14.005 -7.872 -4.298 1.00 56.81 106 LEU A N 1
ATOM 851 C CA . LEU A 1 106 ? -13.481 -8.951 -3.456 1.00 56.81 106 LEU A CA 1
ATOM 852 C C . LEU A 1 106 ? -13.284 -8.491 -2.005 1.00 56.81 106 LEU A C 1
ATOM 854 O O . LEU A 1 106 ? -13.705 -9.177 -1.077 1.00 56.81 106 LEU A O 1
ATOM 858 N N . VAL A 1 107 ? -12.685 -7.313 -1.801 1.00 61.28 107 VAL A N 1
ATOM 859 C CA . VAL A 1 107 ? -12.382 -6.795 -0.459 1.00 61.28 107 VAL A CA 1
ATOM 860 C C . VAL A 1 107 ? -13.642 -6.329 0.265 1.00 61.28 107 VAL A C 1
ATOM 862 O O . VAL A 1 107 ? -13.804 -6.633 1.443 1.00 61.28 107 VAL A O 1
ATOM 865 N N . LEU A 1 108 ? -14.573 -5.651 -0.410 1.00 57.84 108 LEU A N 1
ATOM 866 C CA . LEU A 1 108 ? -15.845 -5.283 0.218 1.00 57.84 108 LEU A CA 1
ATOM 867 C C . LEU A 1 108 ? -16.709 -6.517 0.518 1.00 57.84 108 LEU A C 1
ATOM 869 O O . LEU A 1 108 ? -17.295 -6.581 1.600 1.00 57.84 108 LEU A O 1
ATOM 873 N N . ASN A 1 109 ? -16.729 -7.520 -0.367 1.00 55.69 109 ASN A N 1
ATOM 874 C CA . ASN A 1 109 ? -17.489 -8.751 -0.145 1.00 55.69 109 ASN A CA 1
ATOM 875 C C . ASN A 1 109 ? -16.901 -9.588 0.999 1.00 55.69 109 ASN A C 1
ATOM 877 O O . ASN A 1 109 ? -17.660 -10.025 1.861 1.00 55.69 109 ASN A O 1
ATOM 881 N N . LEU A 1 110 ? -15.572 -9.730 1.091 1.00 56.41 110 LEU A N 1
ATOM 882 C CA . LEU A 1 110 ? -14.907 -10.401 2.218 1.00 56.41 110 LEU A CA 1
ATOM 883 C C . LEU A 1 110 ? -15.191 -9.703 3.560 1.00 56.41 110 LEU A C 1
ATOM 885 O O . LEU A 1 110 ? -15.454 -10.385 4.547 1.00 56.41 110 LEU A O 1
ATOM 889 N N . TYR A 1 111 ? -15.225 -8.366 3.606 1.00 57.34 111 TYR A N 1
ATOM 890 C CA . TYR A 1 111 ? -15.546 -7.626 4.838 1.00 57.34 111 TYR A CA 1
ATOM 891 C C . TYR A 1 111 ? -17.037 -7.646 5.191 1.00 57.34 111 TYR A C 1
ATOM 893 O O . TYR A 1 111 ? -17.381 -7.727 6.369 1.00 57.34 111 TYR A O 1
ATOM 901 N N . SER A 1 112 ? -17.932 -7.619 4.200 1.00 53.47 112 SER A N 1
ATOM 902 C CA . SER A 1 112 ? -19.372 -7.800 4.437 1.00 53.47 112 SER A CA 1
ATOM 903 C C . SER A 1 112 ? -19.709 -9.222 4.914 1.00 53.47 112 SER A C 1
ATOM 905 O O . SER A 1 112 ? -20.577 -9.399 5.771 1.00 53.47 112 SER A O 1
ATOM 907 N N . GLY A 1 113 ? -18.967 -10.226 4.427 1.00 50.06 113 GLY A N 1
ATOM 908 C CA . GLY A 1 113 ? -19.090 -11.625 4.832 1.00 50.06 113 GLY A CA 1
ATOM 909 C C . GLY A 1 113 ? -18.519 -11.905 6.224 1.00 50.06 113 GLY A C 1
ATOM 910 O O . GLY A 1 113 ? -19.167 -12.580 7.016 1.00 50.06 113 GLY A O 1
ATOM 911 N N . LEU A 1 114 ? -17.357 -11.336 6.569 1.00 47.03 114 LEU A N 1
ATOM 912 C CA . LEU A 1 114 ? -16.726 -11.517 7.886 1.00 47.03 114 LEU A CA 1
ATOM 913 C C . LEU A 1 114 ? -17.441 -10.759 9.020 1.00 47.03 114 LEU A C 1
ATOM 915 O O . LEU A 1 114 ? -17.407 -11.216 10.156 1.00 47.03 114 LEU A O 1
ATOM 919 N N . MET A 1 115 ? -18.152 -9.662 8.726 1.00 47.38 115 MET A N 1
ATOM 920 C CA . MET A 1 115 ? -19.046 -8.989 9.690 1.00 47.38 115 MET A CA 1
ATOM 921 C C . MET A 1 115 ? -20.410 -9.689 9.864 1.00 47.38 115 MET A C 1
ATOM 923 O O . MET A 1 115 ? -21.162 -9.316 10.761 1.00 47.38 115 MET A O 1
ATOM 927 N N . SER A 1 116 ? -20.737 -10.694 9.039 1.00 41.16 116 SER A N 1
ATOM 928 C CA . SER A 1 116 ? -21.984 -11.476 9.147 1.00 41.16 116 SER A CA 1
ATOM 929 C C . SER A 1 116 ? -21.810 -12.817 9.860 1.00 41.16 116 SER A C 1
ATOM 931 O O . SER A 1 116 ? -22.784 -13.549 10.017 1.00 41.16 116 SER A O 1
ATOM 933 N N . ILE A 1 117 ? -20.600 -13.153 10.312 1.00 37.97 117 ILE A N 1
ATOM 934 C CA . ILE A 1 117 ? -20.391 -14.309 11.178 1.00 37.97 117 ILE A CA 1
ATOM 935 C C . ILE A 1 117 ? -20.387 -13.786 12.617 1.00 37.97 117 ILE A C 1
ATOM 937 O O . ILE A 1 117 ? -19.346 -13.321 13.086 1.00 37.97 117 ILE A O 1
ATOM 941 N N . PRO A 1 118 ? -21.502 -13.870 13.372 1.00 36.97 118 PRO A N 1
ATOM 942 C CA . PRO A 1 118 ? -21.349 -14.038 14.804 1.00 36.97 118 PRO A CA 1
ATOM 943 C C . PRO A 1 118 ? -20.466 -15.273 14.958 1.00 36.97 118 PRO A C 1
ATOM 945 O O . PRO A 1 118 ? -20.838 -16.359 14.514 1.00 36.97 118 PRO A O 1
ATOM 948 N N . PHE A 1 119 ? -19.257 -15.094 15.484 1.00 40.56 119 PHE A N 1
ATOM 949 C CA . PHE A 1 119 ? -18.337 -16.178 15.797 1.00 40.56 119 PHE A CA 1
ATOM 950 C C . PHE A 1 119 ? -18.999 -17.038 16.883 1.00 40.56 119 PHE A C 1
ATOM 952 O O . PHE A 1 119 ? -18.746 -16.885 18.074 1.00 40.56 119 PHE A O 1
ATOM 959 N N . GLN A 1 120 ? -19.928 -17.906 16.471 1.00 34.09 120 GLN A N 1
ATOM 960 C CA . GLN A 1 120 ? -20.504 -18.975 17.268 1.00 34.09 120 GLN A CA 1
ATOM 961 C C . GLN A 1 120 ? -19.423 -20.038 17.454 1.00 34.09 120 GLN A C 1
ATOM 963 O O . GLN A 1 120 ? -19.476 -21.124 16.890 1.00 34.09 120 GLN A O 1
ATOM 968 N N . LEU A 1 121 ? -18.433 -19.729 18.281 1.00 35.69 121 LEU A N 1
ATOM 969 C CA . LEU A 1 121 ? -17.598 -20.735 18.923 1.00 35.69 121 LEU A CA 1
ATOM 970 C C . LEU A 1 121 ? -18.023 -20.867 20.386 1.00 35.69 121 LEU A C 1
ATOM 972 O O . LEU A 1 121 ? -17.243 -20.680 21.310 1.00 35.69 121 LEU A O 1
ATOM 976 N N . SER A 1 122 ? -19.303 -21.212 20.575 1.00 35.94 122 SER A N 1
ATOM 977 C CA . SER A 1 122 ? -19.834 -21.733 21.843 1.00 35.94 122 SER A CA 1
ATOM 978 C C . SER A 1 122 ? -20.489 -23.117 21.701 1.00 35.94 122 SER A C 1
ATOM 980 O O . SER A 1 122 ? -21.261 -23.507 22.570 1.00 35.94 122 SER A O 1
ATOM 982 N N . GLN A 1 123 ? -20.233 -23.862 20.617 1.00 40.09 123 GLN A N 1
ATOM 983 C CA . GLN A 1 123 ? -20.836 -25.194 20.410 1.00 40.09 123 GLN A CA 1
ATOM 984 C C . GLN A 1 123 ? -19.832 -26.333 20.169 1.00 40.09 123 GLN A C 1
ATOM 986 O O . GLN A 1 123 ? -20.227 -27.433 19.800 1.00 40.09 123 GLN A O 1
ATOM 991 N N . PHE A 1 124 ? -18.546 -26.125 20.459 1.00 41.06 124 PHE A N 1
ATOM 992 C CA . PHE A 1 124 ? -17.584 -27.225 20.590 1.00 41.06 124 PHE A CA 1
ATOM 993 C C . PHE A 1 124 ? -16.804 -27.111 21.904 1.00 41.06 124 PHE A C 1
ATOM 995 O O . PHE A 1 124 ? -15.644 -26.727 21.928 1.00 41.06 124 PHE A O 1
ATOM 1002 N N . SER A 1 125 ? -17.477 -27.417 23.012 1.00 34.81 125 SER A N 1
ATOM 1003 C CA . SER A 1 125 ? -17.061 -28.518 23.889 1.00 34.81 125 SER A CA 1
ATOM 1004 C C . SER A 1 125 ? -18.219 -28.831 24.835 1.00 34.81 125 SER A C 1
ATOM 1006 O O . SER A 1 125 ? -18.580 -28.017 25.683 1.00 34.81 125 SER A O 1
ATOM 1008 N N . LYS A 1 126 ? -18.819 -30.005 24.630 1.00 40.00 126 LYS A N 1
ATOM 1009 C CA . LYS A 1 126 ? -19.347 -30.799 25.741 1.00 40.00 126 LYS A CA 1
ATOM 1010 C C . LYS A 1 126 ? -18.182 -31.289 26.597 1.00 40.00 126 LYS A C 1
ATOM 1012 O O . LYS A 1 126 ? -17.044 -31.285 26.068 1.00 40.00 126 LYS A O 1
#

Nearest PDB structures (foldseek):
  5wkq-assembly1_A  TM=4.530E-01  e=5.863E+00  Shigella flexneri
  6v4u-assembly1_B  TM=5.414E-01  e=9.150E+00  Homo sapiens

Secondary structure (DSSP, 8-state):
---HHHHHHHHHHHHHHHHHHHHHHHHHHHHHHHHHHHHHHHHHHHHHHHHHHHHHHHHHHHHHHHHSTT-HHHHHHHHHHHHHHHHHHHHHHHHHHHS-THHHHHHHHHHHHHTT-----SSS--

Solvent-accessible surface area (backbone atoms only — not comparable to full-atom values): 7160 Å² total; per-residue (Å²): 133,86,54,72,66,58,54,51,53,47,52,51,53,50,51,53,51,52,51,56,47,52,53,50,54,50,49,53,51,49,53,54,51,50,51,53,51,51,52,50,52,53,51,53,51,54,51,50,52,52,50,51,55,41,52,52,42,52,52,51,40,52,48,46,58,71,76,42,70,90,41,68,70,50,53,55,49,43,52,52,43,51,54,52,36,53,52,53,50,50,52,50,54,50,53,34,69,76,45,66,67,75,59,39,56,56,54,52,50,52,52,58,53,60,73,66,51,77,84,78,81,83,80,85,76,133

Mean predicted aligned error: 11.44 Å

pLDDT: mean 79.07, std 18.47, range [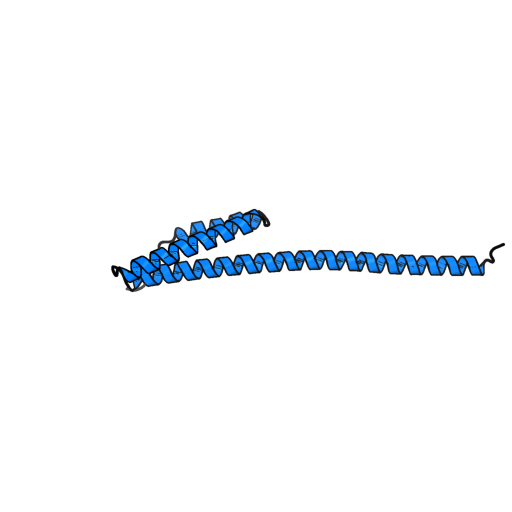34.09, 97.94]

Sequence (126 aa):
MMNRQDLDATKQRLSSTKQSLQERDGHLTNMRQEHRKQLKEILEMKQKALLAAISEKDANIALLELSASGKKKTQEEVLALKREKDRLMHQLKQQVRTGDKLQVDLVLNLYSGLMSIPFQLSQFSK

Radius of gyration: 29.46 Å; Cα contacts (8 Å, |Δi|>4): 31; chains: 1; bounding box: 56×42×89 Å

Organism: NCBI:txid62062

InterPro domains:
  IPR019323 ELKS/Rab6-interacting/CAST family member 1 [PF10174] (4-98)